Protein AF-A0A6J5F812-F1 (afdb_monomer)

Solvent-accessible surface area (backbone atoms only — not comparable to full-atom values): 8641 Å² total; per-residue (Å²): 134,79,56,73,65,58,48,52,45,51,52,48,20,39,50,53,19,72,72,37,87,88,46,26,21,14,37,36,29,28,33,69,88,78,64,48,76,33,46,60,34,73,21,51,90,93,57,60,65,74,27,72,56,35,50,57,45,14,63,35,67,88,43,46,26,36,39,34,29,24,62,57,65,86,66,91,69,82,58,75,49,74,65,58,55,43,47,52,39,64,18,62,2,30,40,35,40,34,33,31,41,84,86,71,52,73,39,74,52,68,68,90,72,89,49,72,65,51,60,52,50,23,51,52,50,37,53,50,52,50,49,50,53,51,48,53,52,49,42,69,75,44,48,97,81,68,49,78,72,58,63,65,68,70,76,118

Mean predicted aligned error: 11.65 Å

Sequence (156 aa):
MLNQLDQVAHELCIVLTSQTPGTPEAVFCHDLKDGAPLGHAIGTIDGVSLPAEAVAAGRDRLRDVKVTHTHPNERVNVSLSDADLRVLWLYPGVTEVDAVTLDGRWFRARRVERDEDHAQASRFAYHAIRRALLAEVQLALCPEDTTPDEVMSMAV

Radius of gyration: 18.43 Å; Cα contacts (8 Å, |Δi|>4): 248; chains: 1; bounding box: 44×58×36 Å

Structure (mmCIF, N/CA/C/O backbone):
data_AF-A0A6J5F812-F1
#
_entry.id   AF-A0A6J5F812-F1
#
loop_
_atom_site.group_PDB
_atom_site.id
_atom_site.type_symbol
_atom_site.label_atom_id
_atom_site.label_alt_id
_atom_site.label_comp_id
_atom_site.label_asym_id
_atom_site.label_entity_id
_atom_site.label_seq_id
_atom_site.pdbx_PDB_ins_code
_atom_site.Cartn_x
_atom_site.Cartn_y
_atom_site.Cartn_z
_atom_site.occupancy
_atom_site.B_iso_or_equiv
_atom_site.auth_seq_id
_atom_site.auth_comp_id
_atom_site.auth_asym_id
_atom_site.auth_atom_id
_atom_site.pdbx_PDB_model_num
ATOM 1 N N . MET A 1 1 ? -11.640 12.884 -7.757 1.00 54.75 1 MET A N 1
ATOM 2 C CA . MET A 1 1 ? -10.507 13.760 -7.395 1.00 54.75 1 MET A CA 1
ATOM 3 C C . MET A 1 1 ? -9.851 13.137 -6.171 1.00 54.75 1 MET A C 1
ATOM 5 O O . MET A 1 1 ? -10.589 12.777 -5.261 1.00 54.75 1 MET A O 1
ATOM 9 N N . LEU A 1 2 ? -8.540 12.885 -6.203 1.00 69.62 2 LEU A N 1
ATOM 10 C CA . LEU A 1 2 ? -7.813 12.295 -5.072 1.00 69.62 2 LEU A CA 1
ATOM 11 C C . LEU A 1 2 ? -7.677 13.317 -3.939 1.00 69.62 2 LEU A C 1
ATOM 13 O O . LEU A 1 2 ? -7.622 14.519 -4.204 1.00 69.62 2 LEU A O 1
ATOM 17 N N . ASN A 1 3 ? -7.630 12.844 -2.693 1.00 85.25 3 ASN A N 1
ATOM 18 C CA . ASN A 1 3 ? -7.204 13.697 -1.587 1.00 85.25 3 ASN A CA 1
ATOM 19 C C . ASN A 1 3 ? -5.675 13.909 -1.660 1.00 85.25 3 ASN A C 1
ATOM 21 O O . ASN A 1 3 ? -4.975 13.214 -2.397 1.00 85.25 3 ASN A O 1
ATOM 25 N N . GLN A 1 4 ? -5.155 14.872 -0.900 1.00 88.56 4 GLN A N 1
ATOM 26 C CA . GLN A 1 4 ? -3.735 15.229 -0.948 1.00 88.56 4 GLN A CA 1
ATOM 27 C C . GLN A 1 4 ? -2.804 14.075 -0.530 1.00 88.56 4 GLN A C 1
ATOM 29 O O . GLN A 1 4 ? -1.727 13.927 -1.097 1.00 88.56 4 GLN A O 1
ATOM 34 N N . LEU A 1 5 ? -3.210 13.239 0.431 1.00 88.75 5 LEU A N 1
ATOM 35 C CA . LEU A 1 5 ? -2.402 12.104 0.892 1.00 88.75 5 LEU A CA 1
ATOM 36 C C . LEU A 1 5 ? -2.312 11.002 -0.167 1.00 88.75 5 LEU A C 1
ATOM 38 O O . LEU A 1 5 ? -1.237 10.452 -0.385 1.00 88.75 5 LEU A O 1
ATOM 42 N N . ASP A 1 6 ? -3.413 10.734 -0.868 1.00 91.00 6 ASP A N 1
ATOM 43 C CA . ASP A 1 6 ? -3.446 9.804 -1.992 1.00 91.00 6 ASP A CA 1
ATOM 44 C C . ASP A 1 6 ? -2.525 10.291 -3.119 1.00 91.00 6 ASP A C 1
ATOM 46 O O . ASP A 1 6 ? -1.767 9.499 -3.665 1.00 91.00 6 ASP A O 1
ATOM 50 N N . GLN A 1 7 ? -2.536 11.593 -3.433 1.00 92.81 7 GLN A N 1
ATOM 51 C CA . GLN A 1 7 ? -1.633 12.170 -4.439 1.00 92.81 7 GLN A CA 1
ATOM 52 C C . GLN A 1 7 ? -0.164 11.969 -4.060 1.00 92.81 7 GLN A C 1
ATOM 54 O O . GLN A 1 7 ? 0.608 11.467 -4.870 1.00 92.81 7 GLN A O 1
ATOM 59 N N . VAL A 1 8 ? 0.203 12.282 -2.813 1.00 93.06 8 VAL A N 1
ATOM 60 C CA . VAL A 1 8 ? 1.574 12.096 -2.315 1.00 93.06 8 VAL A CA 1
ATOM 61 C C . VAL A 1 8 ? 1.984 10.623 -2.347 1.00 93.06 8 VAL A C 1
ATOM 63 O O . VAL A 1 8 ? 3.094 10.310 -2.766 1.00 93.06 8 VAL A O 1
ATOM 66 N N . ALA A 1 9 ? 1.101 9.710 -1.934 1.00 94.75 9 ALA A N 1
ATOM 67 C CA . ALA A 1 9 ? 1.372 8.275 -1.961 1.00 94.75 9 ALA A CA 1
ATOM 68 C C . ALA A 1 9 ? 1.593 7.761 -3.393 1.00 94.75 9 ALA A C 1
ATOM 70 O O . ALA A 1 9 ? 2.531 7.004 -3.641 1.00 94.75 9 ALA A O 1
ATOM 71 N N . HIS A 1 10 ? 0.750 8.194 -4.335 1.00 94.31 10 HIS A N 1
ATOM 72 C CA . HIS A 1 10 ? 0.840 7.815 -5.747 1.00 94.31 10 HIS A CA 1
ATOM 73 C C . HIS A 1 10 ? 2.139 8.333 -6.365 1.00 94.31 10 HIS A C 1
ATOM 75 O O . HIS A 1 10 ? 2.894 7.555 -6.947 1.00 94.31 10 HIS A O 1
ATOM 81 N N . GLU A 1 11 ? 2.437 9.621 -6.184 1.00 94.62 11 GLU A N 1
ATOM 82 C CA . GLU A 1 11 ? 3.668 10.246 -6.677 1.00 94.62 11 GLU A CA 1
ATOM 83 C C . GLU A 1 11 ? 4.915 9.583 -6.089 1.00 94.62 11 GLU A C 1
ATOM 85 O O . GLU A 1 11 ? 5.857 9.287 -6.823 1.00 94.62 11 GLU A O 1
ATOM 90 N N . LEU A 1 12 ? 4.914 9.288 -4.785 1.00 94.44 12 LEU A N 1
ATOM 91 C CA . LEU A 1 12 ? 6.039 8.633 -4.128 1.00 94.44 12 LEU A CA 1
ATOM 92 C C . LEU A 1 12 ? 6.309 7.249 -4.726 1.00 94.44 12 LEU A C 1
ATOM 94 O O . LEU A 1 12 ? 7.451 6.963 -5.078 1.00 94.44 12 LEU A O 1
ATOM 98 N N . CYS A 1 13 ? 5.289 6.403 -4.885 1.00 93.38 13 CYS A N 1
ATOM 99 C CA . CYS A 1 13 ? 5.470 5.082 -5.492 1.00 93.38 13 CYS A CA 1
ATOM 100 C C . CYS A 1 13 ? 5.989 5.182 -6.936 1.00 93.38 13 CYS A C 1
ATOM 102 O O . CYS A 1 13 ? 6.919 4.461 -7.300 1.00 93.38 13 CYS A O 1
ATOM 104 N N . ILE A 1 14 ? 5.464 6.118 -7.739 1.00 92.19 14 ILE A N 1
ATOM 105 C CA . ILE A 1 14 ? 5.931 6.348 -9.117 1.00 92.19 14 ILE A CA 1
ATOM 106 C C . ILE A 1 14 ? 7.408 6.749 -9.128 1.00 92.19 14 ILE A C 1
ATOM 108 O O . ILE A 1 14 ? 8.191 6.204 -9.911 1.00 92.19 14 ILE A O 1
ATOM 112 N N . VAL A 1 15 ? 7.805 7.674 -8.251 1.00 92.38 15 VAL A N 1
ATOM 113 C CA . VAL A 1 15 ? 9.194 8.130 -8.119 1.00 92.38 15 VAL A CA 1
ATOM 114 C C . VAL A 1 15 ? 10.107 6.973 -7.714 1.00 92.38 15 VAL A C 1
ATOM 116 O O . VAL A 1 15 ? 11.120 6.749 -8.376 1.00 92.38 15 VAL A O 1
ATOM 119 N N . LEU A 1 16 ? 9.738 6.206 -6.683 1.00 90.62 16 LEU A N 1
ATOM 120 C CA . LEU A 1 16 ? 10.536 5.079 -6.191 1.00 90.62 16 LEU A CA 1
ATOM 121 C C . LEU A 1 16 ? 10.723 3.997 -7.265 1.00 90.62 16 LEU A C 1
ATOM 123 O O . LEU A 1 16 ? 11.846 3.532 -7.461 1.00 90.62 16 LEU A O 1
ATOM 127 N N . THR A 1 17 ? 9.671 3.639 -8.005 1.00 89.38 17 THR A N 1
ATOM 128 C CA . THR A 1 17 ? 9.782 2.679 -9.116 1.00 89.38 17 THR A CA 1
ATOM 129 C C . THR A 1 17 ? 10.615 3.228 -10.274 1.00 89.38 17 THR A C 1
ATOM 131 O O . THR A 1 17 ? 11.456 2.509 -10.809 1.00 89.38 17 THR A O 1
ATOM 134 N N . SER A 1 18 ? 10.425 4.494 -10.659 1.00 87.62 18 SER A N 1
ATOM 135 C CA . SER A 1 18 ? 11.082 5.073 -11.844 1.00 87.62 18 SER A CA 1
ATOM 136 C C . SER A 1 18 ? 12.568 5.366 -11.632 1.00 87.62 18 SER A C 1
ATOM 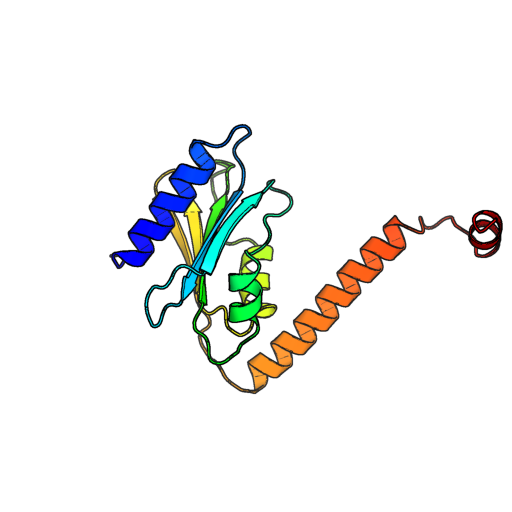138 O O . SER A 1 18 ? 13.346 5.335 -12.583 1.00 87.62 18 SER A O 1
ATOM 140 N N . GLN A 1 19 ? 12.970 5.693 -10.401 1.00 85.12 19 GLN A N 1
ATOM 141 C CA . GLN A 1 19 ? 14.345 6.091 -10.082 1.00 85.12 19 GLN A CA 1
ATOM 142 C C . GLN A 1 19 ? 15.220 4.929 -9.604 1.00 85.12 19 GLN A C 1
ATOM 144 O O . GLN A 1 19 ? 16.441 5.079 -9.530 1.00 85.12 19 GLN A O 1
ATOM 149 N N . THR A 1 20 ? 14.627 3.773 -9.295 1.00 79.00 20 THR A N 1
ATOM 150 C CA . THR A 1 20 ? 15.387 2.616 -8.822 1.00 79.00 20 THR A CA 1
ATOM 151 C C . THR A 1 20 ? 15.813 1.727 -9.998 1.00 79.00 20 THR A C 1
ATOM 153 O O . THR A 1 20 ? 14.966 1.318 -10.798 1.00 79.00 20 THR A O 1
ATOM 156 N N . PRO A 1 21 ? 17.114 1.392 -10.126 1.00 76.00 21 PRO A N 1
ATOM 157 C CA . PRO A 1 21 ? 17.604 0.513 -11.184 1.00 76.00 21 PRO A CA 1
ATOM 158 C C . PRO A 1 21 ? 16.861 -0.827 -11.227 1.00 76.00 21 PRO A C 1
ATOM 160 O O . PRO A 1 21 ? 16.604 -1.435 -10.191 1.00 76.00 21 PRO A O 1
ATOM 163 N N . GLY A 1 22 ? 16.550 -1.302 -12.435 1.00 72.69 22 GLY A N 1
ATOM 164 C CA . GLY A 1 22 ? 15.837 -2.566 -12.638 1.00 72.69 22 GLY A CA 1
ATOM 165 C C . GLY A 1 22 ? 14.313 -2.474 -12.531 1.00 72.69 22 GLY A C 1
ATOM 166 O O . GLY A 1 22 ? 13.674 -3.520 -12.575 1.00 72.69 22 GLY A O 1
ATOM 167 N N . THR A 1 23 ? 13.751 -1.260 -12.422 1.00 69.38 23 THR A N 1
ATOM 168 C CA . THR A 1 23 ? 12.301 -0.981 -12.361 1.00 69.38 23 THR A CA 1
ATOM 169 C C . THR A 1 23 ? 11.591 -1.922 -11.384 1.00 69.38 23 THR A C 1
ATOM 171 O O . THR A 1 23 ? 10.963 -2.892 -11.802 1.00 69.38 23 THR A O 1
ATOM 174 N N . PRO A 1 24 ? 11.746 -1.704 -10.074 1.00 81.69 24 PRO A N 1
ATOM 175 C CA . PRO A 1 24 ? 11.118 -2.538 -9.059 1.00 81.69 24 PRO A CA 1
ATOM 176 C C . PRO A 1 24 ? 9.669 -2.127 -8.776 1.00 81.69 24 PRO A C 1
ATOM 178 O O . PRO A 1 24 ? 9.251 -0.997 -9.038 1.00 81.69 24 PRO A O 1
ATOM 181 N N . GLU A 1 25 ? 8.918 -3.027 -8.151 1.00 87.81 25 GLU A N 1
ATOM 182 C CA . GLU A 1 25 ? 7.679 -2.647 -7.477 1.00 87.81 25 GLU A CA 1
ATOM 183 C C . GLU A 1 25 ? 8.006 -1.802 -6.247 1.00 87.81 25 GLU A C 1
ATOM 185 O O . GLU A 1 25 ? 8.959 -2.091 -5.518 1.00 87.81 25 GLU A O 1
ATOM 190 N N . ALA A 1 26 ? 7.219 -0.756 -6.009 1.00 91.94 26 ALA A N 1
ATOM 191 C CA . ALA A 1 26 ? 7.328 0.055 -4.806 1.00 91.94 26 ALA A CA 1
ATOM 192 C C . ALA A 1 26 ? 6.004 0.033 -4.052 1.00 91.94 26 ALA A C 1
ATOM 194 O O . ALA A 1 26 ? 4.942 0.090 -4.659 1.00 91.94 26 ALA A O 1
ATOM 195 N N . VAL A 1 27 ? 6.075 -0.008 -2.726 1.00 94.06 27 VAL A N 1
ATOM 196 C CA . VAL A 1 27 ? 4.927 0.032 -1.818 1.00 94.06 27 VAL A CA 1
ATOM 197 C C . VAL A 1 27 ? 5.110 1.183 -0.848 1.00 94.06 27 VAL A C 1
ATOM 199 O O . VAL A 1 27 ? 6.180 1.343 -0.269 1.00 94.06 27 VAL A O 1
ATOM 202 N N . PHE A 1 28 ? 4.044 1.931 -0.600 1.00 96.44 28 PHE A N 1
ATOM 203 C CA . PHE A 1 28 ? 3.940 2.919 0.462 1.00 96.44 28 PHE A CA 1
ATOM 204 C C . PHE A 1 28 ? 2.693 2.654 1.305 1.00 96.44 28 PHE A C 1
ATOM 206 O O . PHE A 1 28 ? 1.619 2.366 0.777 1.00 96.44 28 PHE A O 1
ATOM 213 N N . CYS A 1 29 ? 2.830 2.750 2.625 1.00 97.25 29 CYS A N 1
ATOM 214 C CA . CYS A 1 29 ? 1.748 2.494 3.570 1.00 97.25 29 CYS A CA 1
ATOM 215 C C . CYS A 1 29 ? 1.544 3.692 4.498 1.00 97.25 29 CYS A C 1
ATOM 217 O O . CYS A 1 29 ? 2.516 4.281 4.974 1.00 97.25 29 CYS A O 1
ATOM 219 N N . HIS A 1 30 ? 0.292 4.018 4.816 1.00 96.62 30 HIS A N 1
ATOM 220 C CA . HIS A 1 30 ? -0.037 5.044 5.809 1.00 96.62 30 HIS A CA 1
ATOM 221 C C . HIS A 1 30 ? -1.338 4.729 6.556 1.00 96.62 30 HIS A C 1
ATOM 223 O O . HIS A 1 30 ? -2.173 3.959 6.077 1.00 96.62 30 HIS A O 1
ATOM 229 N N . ASP A 1 31 ? -1.495 5.317 7.741 1.00 94.81 31 ASP A N 1
ATOM 230 C CA . ASP A 1 31 ? -2.736 5.265 8.517 1.00 94.81 31 ASP A CA 1
ATOM 231 C C . ASP A 1 31 ? -3.719 6.323 7.982 1.00 94.81 31 ASP A C 1
ATOM 233 O O . ASP A 1 31 ? -3.373 7.489 7.801 1.00 94.81 31 ASP A O 1
ATOM 237 N N . LEU A 1 32 ? -4.949 5.917 7.679 1.00 91.25 32 LEU A N 1
ATOM 238 C CA . LEU A 1 32 ? -5.997 6.773 7.120 1.00 91.25 32 LEU A CA 1
ATOM 239 C C . LEU A 1 32 ? -6.588 7.740 8.148 1.00 91.25 32 LEU A C 1
ATOM 241 O O . LEU A 1 32 ? -7.212 8.727 7.760 1.00 91.25 32 LEU A O 1
ATOM 245 N N . LYS A 1 33 ? -6.434 7.465 9.448 1.00 89.50 33 LYS A N 1
ATOM 246 C CA . LYS A 1 33 ? -6.997 8.301 10.509 1.00 89.50 33 LYS A CA 1
ATOM 247 C C . LYS A 1 33 ? -6.233 9.610 10.658 1.00 89.50 33 LYS A C 1
ATOM 249 O O . LYS A 1 33 ? -6.851 10.659 10.828 1.00 89.50 33 LYS A O 1
ATOM 254 N N . ASP A 1 34 ? -4.908 9.536 10.659 1.00 89.94 34 ASP A N 1
ATOM 255 C CA . ASP A 1 34 ? -4.020 10.672 10.926 1.00 89.94 34 ASP A CA 1
ATOM 256 C C . ASP A 1 34 ? -3.043 10.971 9.777 1.00 89.94 34 ASP A C 1
ATOM 258 O O . ASP A 1 34 ? -2.330 11.973 9.827 1.00 89.94 34 ASP A O 1
ATOM 262 N N . GLY A 1 35 ? -3.036 10.152 8.722 1.00 90.56 35 GLY A N 1
ATOM 263 C CA . GLY A 1 35 ? -2.128 10.293 7.587 1.00 90.56 35 GLY A CA 1
ATOM 264 C C . GLY A 1 35 ? -0.686 9.898 7.904 1.00 90.56 35 GLY A C 1
ATOM 265 O O . GLY A 1 35 ? 0.200 10.177 7.095 1.00 90.56 35 GLY A O 1
ATOM 266 N N . ALA A 1 36 ? -0.418 9.292 9.066 1.00 93.62 36 ALA A N 1
ATOM 267 C CA . ALA A 1 36 ? 0.939 8.974 9.482 1.00 93.62 36 ALA A CA 1
ATOM 268 C C . ALA A 1 36 ? 1.562 7.911 8.558 1.00 93.62 36 ALA A C 1
ATOM 270 O O . ALA A 1 36 ? 0.944 6.867 8.315 1.00 93.62 36 ALA A O 1
ATOM 271 N N . PRO A 1 37 ? 2.792 8.127 8.052 1.00 95.56 37 PRO A N 1
ATOM 272 C CA . PRO A 1 37 ? 3.469 7.134 7.233 1.00 95.56 37 PRO A CA 1
ATOM 273 C C . PRO A 1 37 ? 3.835 5.911 8.082 1.00 95.56 37 PRO A C 1
ATOM 275 O O . PRO A 1 37 ? 4.448 6.031 9.141 1.00 95.56 37 PRO A O 1
ATOM 278 N N . LEU A 1 38 ? 3.503 4.727 7.574 1.00 95.38 38 LEU A N 1
ATOM 279 C CA . LEU A 1 38 ? 3.864 3.425 8.148 1.00 95.38 38 LEU A CA 1
ATOM 280 C C . LEU A 1 38 ? 5.057 2.790 7.417 1.00 95.38 38 LEU A C 1
ATOM 282 O O . LEU A 1 38 ? 5.405 1.643 7.672 1.00 95.38 38 LEU A O 1
ATOM 286 N N . GLY A 1 39 ? 5.672 3.528 6.493 1.00 95.62 39 GLY A N 1
ATOM 287 C CA . GLY A 1 39 ? 6.881 3.132 5.780 1.00 95.62 39 GLY A CA 1
ATOM 288 C C . GLY A 1 39 ? 6.661 2.852 4.296 1.00 95.62 39 GLY A C 1
ATOM 289 O O . GLY A 1 39 ? 5.552 2.945 3.764 1.00 95.62 39 GLY A O 1
ATOM 290 N N . HIS A 1 40 ? 7.761 2.510 3.629 1.00 94.94 40 HIS A N 1
ATOM 291 C CA . HIS A 1 40 ? 7.790 2.097 2.232 1.00 94.94 40 HIS A CA 1
ATOM 292 C C . HIS A 1 40 ? 8.730 0.908 2.040 1.00 94.94 40 HIS A C 1
ATOM 294 O O . HIS A 1 40 ? 9.619 0.671 2.858 1.00 94.94 40 HIS A O 1
ATOM 300 N N . ALA A 1 41 ? 8.523 0.169 0.959 1.00 92.00 41 ALA A N 1
ATOM 301 C CA . ALA A 1 41 ? 9.368 -0.940 0.548 1.00 92.00 41 ALA A CA 1
ATOM 302 C C . ALA A 1 41 ? 9.528 -0.932 -0.973 1.00 92.00 41 ALA A C 1
ATOM 304 O O . ALA A 1 41 ? 8.668 -0.432 -1.695 1.00 92.00 41 ALA A O 1
ATOM 305 N N . ILE A 1 42 ? 10.637 -1.489 -1.448 1.00 90.19 42 ILE A N 1
ATOM 306 C CA . ILE A 1 42 ? 10.926 -1.674 -2.868 1.00 90.19 42 ILE A CA 1
ATOM 307 C C . ILE A 1 42 ? 11.334 -3.134 -3.056 1.00 90.19 42 ILE A C 1
ATOM 309 O O . ILE A 1 42 ? 12.093 -3.663 -2.240 1.00 90.19 42 ILE A O 1
ATOM 313 N N . GLY A 1 43 ? 10.826 -3.794 -4.092 1.00 84.50 43 GLY A N 1
ATOM 314 C CA . GLY A 1 43 ? 11.054 -5.218 -4.319 1.00 84.50 43 GLY A CA 1
ATOM 315 C C . GLY A 1 43 ? 10.986 -5.613 -5.788 1.00 84.50 43 GLY A C 1
ATOM 316 O O . GLY A 1 43 ? 10.662 -4.817 -6.666 1.00 84.50 43 GLY A O 1
ATOM 317 N N . THR A 1 44 ? 11.328 -6.864 -6.071 1.00 74.69 44 THR A N 1
ATOM 318 C CA . THR A 1 44 ? 11.192 -7.428 -7.417 1.00 74.69 44 THR A CA 1
ATOM 319 C C . THR A 1 44 ? 9.723 -7.664 -7.760 1.00 74.69 44 THR A C 1
ATOM 321 O O . THR A 1 44 ? 8.885 -7.755 -6.867 1.00 74.69 44 THR A O 1
ATOM 324 N N . ILE A 1 45 ? 9.427 -7.847 -9.049 1.00 61.88 45 ILE A N 1
ATOM 325 C CA . ILE A 1 45 ? 8.073 -8.160 -9.538 1.00 61.88 45 ILE A CA 1
ATOM 326 C C . ILE A 1 45 ? 7.488 -9.445 -8.926 1.00 61.88 45 ILE A C 1
ATOM 328 O O . ILE A 1 45 ? 6.278 -9.600 -8.830 1.00 61.88 45 ILE A O 1
ATOM 332 N N . ASP A 1 46 ? 8.358 -10.356 -8.482 1.00 58.25 46 ASP A N 1
ATOM 333 C CA . ASP A 1 46 ? 7.963 -11.614 -7.843 1.00 58.25 46 ASP A CA 1
ATOM 334 C C . ASP A 1 46 ? 7.564 -11.442 -6.364 1.00 58.25 46 ASP A C 1
ATOM 336 O O . ASP A 1 46 ? 7.158 -12.405 -5.714 1.00 58.25 46 ASP A O 1
ATOM 340 N N . GLY A 1 47 ? 7.667 -10.226 -5.815 1.00 65.69 47 GLY A N 1
ATOM 341 C CA . GLY A 1 47 ? 7.136 -9.915 -4.495 1.00 65.69 47 GLY A CA 1
ATOM 342 C C . GLY A 1 47 ? 7.839 -8.758 -3.798 1.00 65.69 47 GLY A C 1
ATOM 343 O O . GLY A 1 47 ? 8.990 -8.863 -3.369 1.00 65.69 47 GLY A O 1
ATOM 344 N N . VAL A 1 48 ? 7.092 -7.682 -3.567 1.00 76.00 48 VAL A N 1
ATOM 345 C CA . VAL A 1 48 ? 7.423 -6.645 -2.586 1.00 76.00 48 VAL A CA 1
ATOM 346 C C . VAL A 1 48 ? 6.659 -6.909 -1.284 1.00 76.00 48 VAL A C 1
ATOM 348 O O . VAL A 1 48 ? 5.446 -7.104 -1.265 1.00 76.00 48 VAL A O 1
ATOM 351 N N . SER A 1 49 ? 7.381 -6.963 -0.165 1.00 85.50 49 SER A N 1
ATOM 352 C CA . SER A 1 49 ? 6.768 -7.151 1.156 1.00 85.50 49 SER A CA 1
ATOM 353 C C . SER A 1 49 ? 6.313 -5.821 1.750 1.00 85.50 49 SER A C 1
ATOM 355 O O . SER A 1 49 ? 6.944 -4.788 1.533 1.00 85.50 49 SER A O 1
ATOM 357 N N . LEU A 1 50 ? 5.253 -5.851 2.563 1.00 90.50 50 LEU A N 1
ATOM 358 C CA . LEU A 1 50 ? 4.861 -4.685 3.354 1.00 90.50 50 LEU A CA 1
ATOM 359 C C . LEU A 1 50 ? 5.964 -4.323 4.374 1.00 90.50 50 LEU A C 1
ATOM 361 O O . LEU A 1 50 ? 6.558 -5.233 4.965 1.00 90.50 50 LEU A O 1
ATOM 365 N N . PRO A 1 51 ? 6.197 -3.025 4.647 1.00 92.44 51 PRO A N 1
ATOM 366 C CA . PRO A 1 51 ? 7.056 -2.571 5.744 1.00 92.44 51 PRO A CA 1
ATOM 367 C C . PRO A 1 51 ? 6.649 -3.183 7.091 1.00 92.44 51 PRO A C 1
ATOM 369 O O . PRO A 1 51 ? 5.468 -3.451 7.323 1.00 92.44 51 PRO A O 1
ATOM 372 N N . ALA A 1 52 ? 7.598 -3.383 8.009 1.00 92.50 52 ALA A N 1
ATOM 373 C CA . ALA A 1 52 ? 7.338 -4.062 9.283 1.00 92.50 52 ALA A CA 1
ATOM 374 C C . ALA A 1 52 ? 6.273 -3.345 10.135 1.00 92.50 52 ALA A C 1
ATOM 376 O O . ALA A 1 52 ? 5.409 -3.986 10.738 1.00 92.50 52 ALA A O 1
ATOM 377 N N . GLU A 1 53 ? 6.289 -2.016 10.140 1.00 93.25 53 GLU A N 1
ATOM 378 C CA . GLU A 1 53 ? 5.326 -1.168 10.835 1.00 93.25 53 GLU A CA 1
ATOM 379 C C . GLU A 1 53 ? 3.936 -1.271 10.195 1.00 93.25 53 GLU A C 1
ATOM 381 O O . GLU A 1 53 ? 2.935 -1.389 10.904 1.00 93.25 53 GLU A O 1
ATOM 386 N N . ALA A 1 54 ? 3.868 -1.329 8.862 1.00 94.06 54 ALA A N 1
ATOM 387 C CA . ALA A 1 54 ? 2.630 -1.578 8.130 1.00 94.06 54 ALA A CA 1
ATOM 388 C C . ALA A 1 54 ? 2.085 -2.995 8.377 1.00 94.06 54 ALA A C 1
ATOM 390 O O . ALA A 1 54 ? 0.877 -3.168 8.511 1.00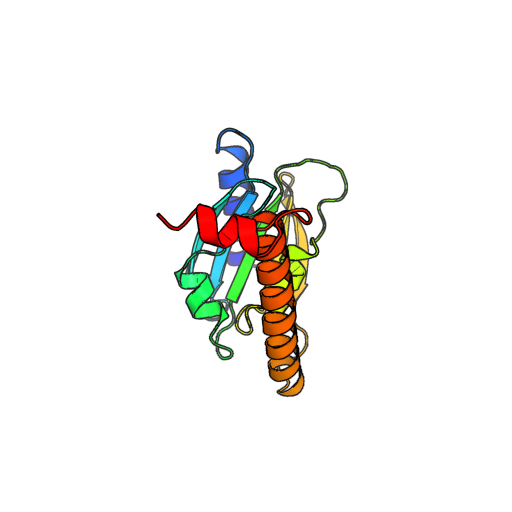 94.06 54 ALA A O 1
ATOM 391 N N . VAL A 1 55 ? 2.950 -4.006 8.517 1.00 92.69 55 VAL A N 1
ATOM 392 C CA . VAL A 1 55 ? 2.561 -5.368 8.925 1.00 92.69 55 VAL A CA 1
ATOM 393 C C . VAL A 1 55 ? 1.980 -5.371 10.337 1.00 92.69 55 VAL A C 1
ATOM 395 O O . VAL A 1 55 ? 0.958 -6.018 10.579 1.00 92.69 55 VAL A O 1
ATOM 398 N N . ALA A 1 56 ? 2.613 -4.667 11.278 1.00 91.75 56 ALA A N 1
ATOM 399 C CA . ALA A 1 56 ? 2.132 -4.564 12.651 1.00 91.75 56 ALA A CA 1
ATOM 400 C C . ALA A 1 56 ? 0.768 -3.857 12.712 1.00 91.75 56 ALA A C 1
ATOM 402 O O . ALA A 1 56 ? -0.170 -4.397 13.298 1.00 91.75 56 ALA A O 1
ATOM 403 N N . ALA A 1 57 ? 0.632 -2.708 12.044 1.00 92.19 57 ALA A N 1
ATOM 404 C CA . ALA A 1 57 ? -0.620 -1.960 11.963 1.00 92.19 57 ALA A CA 1
ATOM 405 C C . ALA A 1 57 ? -1.712 -2.740 11.214 1.00 92.19 57 ALA A C 1
ATOM 407 O O . ALA A 1 57 ? -2.845 -2.823 11.675 1.00 92.19 57 ALA A O 1
ATOM 408 N N . GLY A 1 58 ? -1.366 -3.399 10.108 1.00 89.81 58 GLY A N 1
ATOM 409 C CA . GLY A 1 58 ? -2.281 -4.216 9.315 1.00 89.81 58 GLY A CA 1
ATOM 410 C C . GLY A 1 58 ? -2.795 -5.458 10.047 1.00 89.81 58 GLY A C 1
ATOM 411 O O . GLY A 1 58 ? -3.817 -6.017 9.660 1.00 89.81 58 GLY A O 1
ATOM 412 N N . ARG A 1 59 ? -2.139 -5.907 11.123 1.00 88.62 59 ARG A N 1
ATOM 413 C CA . ARG A 1 59 ? -2.654 -6.981 11.992 1.00 88.62 59 ARG A CA 1
ATOM 414 C C . ARG A 1 59 ? -3.670 -6.486 13.023 1.00 88.62 59 ARG A C 1
ATOM 416 O O . ARG A 1 59 ? -4.429 -7.304 13.548 1.00 88.62 59 ARG A O 1
ATOM 423 N N . ASP A 1 60 ? -3.708 -5.188 13.306 1.00 86.75 60 ASP A N 1
ATOM 424 C CA . ASP A 1 60 ? -4.666 -4.582 14.225 1.00 86.75 60 ASP A CA 1
ATOM 425 C C . ASP A 1 60 ? -5.964 -4.215 13.490 1.00 86.75 60 ASP A C 1
ATOM 427 O O . ASP A 1 60 ? -6.011 -3.297 12.679 1.00 86.75 60 ASP A O 1
ATOM 431 N N . ARG A 1 61 ? -7.056 -4.922 13.802 1.00 82.00 61 ARG A N 1
ATOM 432 C CA . ARG A 1 61 ? -8.379 -4.708 13.183 1.00 82.00 61 ARG A CA 1
ATOM 433 C C . ARG A 1 61 ? -9.001 -3.337 13.476 1.00 82.00 61 ARG A C 1
ATOM 435 O O . ARG A 1 61 ? -10.002 -2.986 12.857 1.00 82.00 61 ARG A O 1
ATOM 442 N N . LEU A 1 62 ? -8.487 -2.616 14.475 1.00 85.06 62 LEU A N 1
ATOM 443 C CA . LEU A 1 62 ? -8.971 -1.283 14.835 1.00 85.06 62 LEU A CA 1
ATOM 444 C C . LEU A 1 62 ? -8.272 -0.176 14.040 1.00 85.06 62 LEU A C 1
ATOM 446 O O . LEU A 1 62 ? -8.682 0.981 14.129 1.00 85.06 62 LEU A O 1
ATOM 450 N N . ARG A 1 63 ? -7.228 -0.522 13.280 1.00 87.50 63 ARG A N 1
AT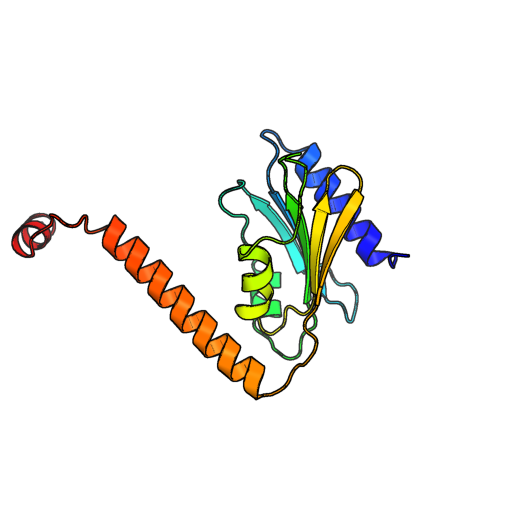OM 451 C CA . ARG A 1 63 ? -6.517 0.396 12.394 1.00 87.50 63 ARG A CA 1
ATOM 452 C C . ARG A 1 63 ? -7.171 0.455 11.024 1.00 87.50 63 ARG A C 1
ATOM 454 O O . ARG A 1 63 ? -7.862 -0.471 10.607 1.00 87.50 63 ARG A O 1
ATOM 461 N N . ASP A 1 64 ? -6.902 1.563 10.348 1.00 91.12 64 ASP A N 1
ATOM 462 C CA . ASP A 1 64 ? -7.304 1.813 8.974 1.00 91.12 64 ASP A CA 1
ATOM 463 C C . ASP A 1 64 ? -6.063 2.129 8.159 1.00 91.12 64 ASP A C 1
ATOM 465 O O . ASP A 1 64 ? -5.644 3.273 8.048 1.00 91.12 64 ASP A O 1
ATOM 469 N N . VAL A 1 65 ? -5.429 1.087 7.640 1.00 94.56 65 VAL A N 1
ATOM 470 C CA . VAL A 1 65 ? -4.204 1.197 6.856 1.00 94.56 65 VAL A CA 1
ATOM 471 C C . VAL A 1 65 ? -4.552 1.220 5.380 1.00 94.56 65 VAL A C 1
ATOM 473 O O . VAL A 1 65 ? -5.313 0.384 4.883 1.00 94.56 65 VAL A O 1
ATOM 476 N N . LYS A 1 66 ? -3.924 2.149 4.671 1.00 95.75 66 LYS A N 1
ATOM 477 C CA . LYS A 1 66 ? -3.917 2.185 3.221 1.00 95.75 66 LYS A CA 1
ATOM 478 C C . LYS A 1 66 ? -2.561 1.772 2.681 1.00 95.75 66 LYS A C 1
ATOM 480 O O . LYS A 1 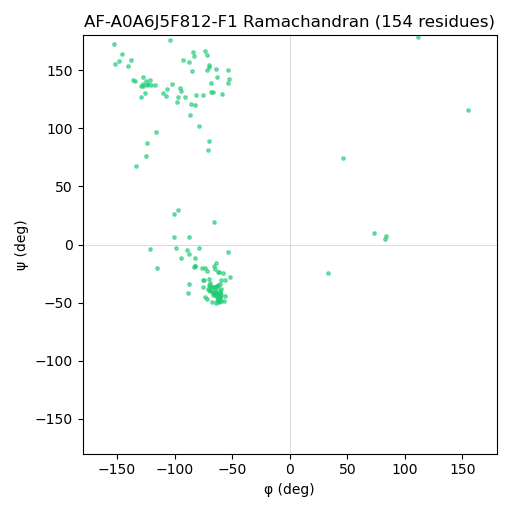66 ? -1.530 2.271 3.130 1.00 95.75 66 LYS A O 1
ATOM 485 N N . VAL A 1 67 ? -2.589 0.899 1.682 1.00 96.31 67 VAL A N 1
ATOM 486 C CA . VAL A 1 67 ? -1.417 0.476 0.914 1.00 96.31 67 VAL A CA 1
ATOM 487 C C . VAL A 1 67 ? -1.532 1.054 -0.491 1.00 96.31 67 VAL A C 1
ATOM 489 O O . VAL A 1 67 ? -2.574 0.964 -1.128 1.00 96.31 67 VAL A O 1
ATOM 492 N N . THR A 1 68 ? -0.477 1.686 -0.977 1.00 95.38 68 THR A N 1
ATOM 493 C CA . THR A 1 68 ? -0.341 2.135 -2.366 1.00 95.38 68 THR A CA 1
ATOM 494 C C . THR A 1 68 ? 0.872 1.446 -2.946 1.00 95.38 68 THR A C 1
ATOM 496 O O . THR A 1 68 ? 1.892 1.354 -2.268 1.00 95.38 68 THR A O 1
ATOM 499 N N . HIS A 1 69 ? 0.775 0.954 -4.171 1.00 93.19 69 HIS A N 1
ATOM 500 C CA . HIS A 1 69 ? 1.909 0.332 -4.826 1.00 93.19 69 HIS A CA 1
ATOM 501 C C . HIS A 1 69 ? 1.923 0.588 -6.329 1.00 93.19 69 HIS A C 1
ATOM 503 O O . HIS A 1 69 ? 0.919 1.000 -6.911 1.00 93.19 69 HIS A O 1
ATOM 509 N N . THR A 1 70 ? 3.075 0.350 -6.941 1.00 90.44 70 THR A N 1
ATOM 510 C CA . THR A 1 70 ? 3.318 0.492 -8.377 1.00 90.44 70 THR A CA 1
ATOM 511 C C . THR A 1 70 ? 3.822 -0.810 -8.970 1.00 90.44 70 THR A C 1
ATOM 513 O O . THR A 1 70 ? 4.718 -1.441 -8.410 1.00 90.44 70 THR A O 1
ATOM 516 N N . HIS A 1 71 ? 3.312 -1.159 -10.153 1.00 79.19 71 HIS A N 1
ATOM 517 C CA . HIS A 1 71 ? 3.888 -2.215 -10.980 1.00 79.19 71 HIS A CA 1
ATOM 518 C C . HIS A 1 71 ? 4.853 -1.609 -12.011 1.00 79.19 71 HIS A C 1
ATOM 520 O O . HIS A 1 71 ? 4.486 -0.661 -12.709 1.00 79.19 71 HIS A O 1
ATOM 526 N N . PRO A 1 72 ? 6.069 -2.154 -12.162 1.00 74.81 72 PRO A N 1
ATOM 527 C CA . PRO A 1 72 ? 7.075 -1.608 -13.067 1.00 74.81 72 PRO A CA 1
ATOM 528 C C . PRO A 1 72 ? 6.825 -1.915 -14.543 1.00 74.81 72 PRO A C 1
ATOM 530 O O . PRO A 1 72 ? 7.373 -1.245 -15.413 1.00 74.81 72 PRO A O 1
ATOM 533 N N . ASN A 1 73 ? 6.020 -2.938 -14.843 1.00 68.38 73 ASN A N 1
ATOM 534 C CA . ASN A 1 73 ? 5.759 -3.346 -16.216 1.00 68.38 73 ASN A CA 1
ATOM 535 C C . ASN A 1 73 ? 4.604 -2.542 -16.825 1.00 68.38 73 ASN A C 1
ATOM 537 O O . ASN A 1 73 ? 3.456 -2.674 -16.410 1.00 68.38 73 ASN A O 1
ATOM 541 N N . GLU A 1 74 ? 4.889 -1.831 -17.919 1.00 52.88 74 GLU A N 1
ATOM 542 C CA . GLU A 1 74 ? 3.920 -1.142 -18.790 1.00 52.88 74 GLU A CA 1
ATOM 543 C C . GLU A 1 74 ? 2.968 -2.092 -19.548 1.00 52.88 74 GLU A C 1
ATOM 545 O O . GLU A 1 74 ? 2.394 -1.717 -20.573 1.00 52.88 74 GLU A O 1
ATOM 550 N N . ARG A 1 75 ? 2.792 -3.347 -19.109 1.00 50.91 75 ARG A N 1
ATOM 551 C CA . ARG A 1 75 ? 1.900 -4.302 -19.780 1.00 50.91 75 ARG A CA 1
ATOM 552 C C . ARG A 1 75 ? 0.448 -3.887 -19.558 1.00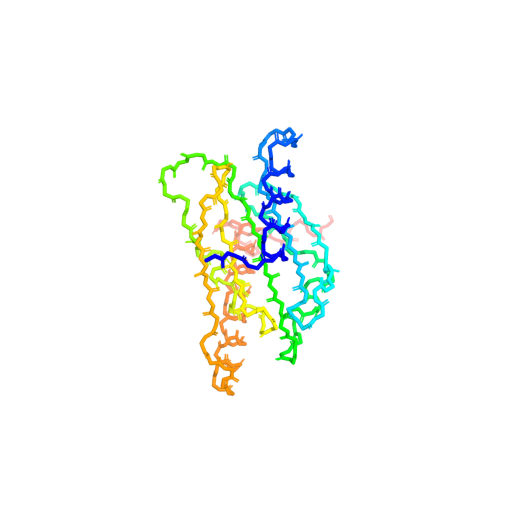 50.91 75 ARG A C 1
ATOM 554 O O . ARG A 1 75 ? -0.193 -4.436 -18.682 1.00 50.91 75 ARG A O 1
ATOM 561 N N . VAL A 1 76 ? -0.004 -2.925 -20.369 1.00 45.69 76 VAL A N 1
ATOM 562 C CA . VAL A 1 76 ? -1.322 -2.451 -20.855 1.00 45.69 76 VAL A CA 1
ATOM 563 C C . VAL A 1 76 ? -2.560 -2.549 -19.940 1.00 45.69 76 VAL A C 1
ATOM 565 O O . VAL A 1 76 ? -3.451 -1.720 -20.070 1.00 45.69 76 VAL A O 1
ATOM 568 N N . ASN A 1 77 ? -2.610 -3.449 -18.966 1.00 52.78 77 ASN A N 1
ATOM 569 C CA . ASN A 1 77 ? -3.650 -3.608 -17.961 1.00 52.78 77 ASN A CA 1
ATOM 570 C C . ASN A 1 77 ? -3.008 -3.765 -16.576 1.00 52.78 77 ASN A C 1
ATOM 572 O O . ASN A 1 77 ? -3.063 -4.836 -15.977 1.00 52.78 77 ASN A O 1
ATOM 576 N N . VAL A 1 78 ? -2.375 -2.706 -16.074 1.00 61.44 78 VAL A N 1
ATOM 577 C CA . VAL A 1 78 ? -1.950 -2.661 -14.671 1.00 61.44 78 VAL A CA 1
ATOM 578 C C . VAL A 1 78 ? -3.213 -2.533 -13.823 1.00 61.44 78 VAL A C 1
ATOM 580 O O . VAL A 1 78 ? -3.701 -1.433 -13.613 1.00 61.44 78 VAL A O 1
ATOM 583 N N . SER A 1 79 ? -3.801 -3.659 -13.433 1.00 74.88 79 SER A N 1
ATOM 584 C CA . SER A 1 79 ? -4.931 -3.746 -12.508 1.00 74.88 79 SER A CA 1
ATOM 585 C C . SER A 1 79 ? -4.450 -4.211 -11.138 1.00 74.88 79 SER A C 1
ATOM 587 O O . SER A 1 79 ? -3.294 -4.581 -10.977 1.00 74.88 79 SER A O 1
ATOM 589 N N . LEU A 1 80 ? -5.359 -4.266 -10.166 1.00 81.31 80 LEU A N 1
ATOM 590 C CA . LEU A 1 80 ? -5.112 -5.002 -8.926 1.00 81.31 80 LEU A CA 1
ATOM 591 C C . LEU A 1 80 ? -4.827 -6.474 -9.253 1.00 81.31 80 LEU A C 1
ATOM 593 O O . LEU A 1 80 ? -5.595 -7.106 -9.985 1.00 81.31 80 LEU A O 1
ATOM 597 N N . SER A 1 81 ? -3.735 -6.998 -8.714 1.00 80.25 81 SER A N 1
ATOM 598 C CA . SER A 1 81 ? -3.356 -8.404 -8.764 1.00 80.25 81 SER A CA 1
ATOM 599 C C . SER A 1 81 ? -4.043 -9.211 -7.657 1.00 80.25 81 SER A C 1
ATOM 601 O O . SER A 1 81 ? -4.547 -8.673 -6.666 1.00 80.25 81 SER A O 1
ATOM 603 N N . ASP A 1 82 ? -4.010 -10.540 -7.772 1.00 81.38 82 ASP A N 1
ATOM 604 C CA . ASP A 1 82 ? -4.463 -11.424 -6.693 1.00 81.38 82 ASP A CA 1
ATOM 605 C C . ASP A 1 82 ? -3.667 -11.207 -5.395 1.00 81.38 82 ASP A C 1
ATOM 607 O O . ASP A 1 82 ? -4.214 -11.389 -4.306 1.00 81.38 82 ASP A O 1
ATOM 611 N N . ALA A 1 83 ? -2.391 -10.811 -5.484 1.00 81.19 83 ALA A N 1
ATOM 612 C CA . ALA A 1 83 ? -1.569 -10.499 -4.317 1.00 81.19 83 ALA A CA 1
ATOM 613 C C . ALA A 1 83 ? -2.094 -9.256 -3.580 1.00 81.19 83 ALA A C 1
ATOM 615 O O . ALA A 1 83 ? -2.227 -9.286 -2.355 1.00 81.19 83 ALA A O 1
ATOM 616 N N . ASP A 1 84 ? -2.504 -8.224 -4.317 1.00 84.00 84 ASP A N 1
ATOM 617 C CA . ASP A 1 84 ? -3.071 -6.991 -3.754 1.00 84.00 84 ASP A CA 1
ATOM 618 C C . ASP A 1 84 ? -4.385 -7.259 -3.035 1.00 84.00 84 ASP A C 1
ATOM 620 O O . ASP A 1 84 ? -4.621 -6.798 -1.915 1.00 84.00 84 ASP A O 1
ATOM 624 N N . LEU A 1 85 ? -5.237 -8.081 -3.651 1.00 84.31 85 LEU A N 1
ATOM 625 C CA . LEU A 1 85 ? -6.479 -8.507 -3.023 1.00 84.31 85 LEU A CA 1
ATOM 626 C C . LEU A 1 85 ? -6.189 -9.364 -1.789 1.00 84.31 85 LEU A C 1
ATOM 628 O O . LEU A 1 85 ? -6.825 -9.174 -0.754 1.00 84.31 85 LEU A O 1
ATOM 632 N N . ARG A 1 86 ? -5.200 -10.266 -1.838 1.00 83.38 86 ARG A N 1
ATOM 633 C CA . ARG A 1 86 ? -4.774 -11.057 -0.671 1.00 83.38 86 ARG A CA 1
ATOM 634 C C . ARG A 1 86 ? -4.272 -10.181 0.468 1.00 83.38 86 ARG A C 1
ATOM 636 O O . ARG A 1 86 ? -4.549 -10.534 1.609 1.00 83.38 86 ARG A O 1
ATOM 643 N N . VAL A 1 87 ? -3.617 -9.047 0.221 1.00 87.31 87 VAL A N 1
ATOM 644 C CA . VAL A 1 87 ? -3.235 -8.111 1.295 1.00 87.31 87 VAL A CA 1
ATOM 645 C C . VAL A 1 87 ? -4.467 -7.674 2.094 1.00 87.31 87 VAL A C 1
ATOM 647 O O . VAL A 1 87 ? -4.451 -7.759 3.325 1.00 87.31 87 VAL A O 1
ATOM 650 N N . LEU A 1 88 ? -5.571 -7.337 1.415 1.00 83.69 88 LEU A N 1
ATOM 651 C CA . LEU A 1 88 ? -6.845 -7.044 2.077 1.00 83.69 88 LEU A CA 1
ATOM 652 C C . LEU A 1 88 ? -7.404 -8.240 2.848 1.00 83.69 88 LEU A C 1
ATOM 654 O O . LEU A 1 88 ? -8.183 -8.033 3.762 1.00 83.69 88 LEU A O 1
ATOM 658 N N . TRP A 1 89 ? -7.063 -9.485 2.531 1.00 81.25 89 TRP A N 1
ATOM 659 C CA . TRP A 1 89 ? -7.534 -10.648 3.294 1.00 81.25 89 TRP A CA 1
ATOM 660 C C . TRP A 1 89 ? -6.624 -10.995 4.473 1.00 81.25 89 TRP A C 1
ATOM 662 O O . TRP A 1 89 ? -7.125 -11.313 5.552 1.00 81.25 89 TRP A O 1
ATOM 672 N N . LEU A 1 90 ? -5.306 -10.932 4.275 1.00 83.12 90 LEU A N 1
ATOM 673 C CA . LEU A 1 90 ? -4.283 -11.350 5.235 1.00 83.12 90 LEU A CA 1
ATOM 674 C C . LEU A 1 90 ? -4.105 -10.343 6.379 1.00 83.12 90 LEU A C 1
ATOM 676 O O . LEU A 1 90 ? -3.778 -10.744 7.498 1.00 83.12 90 LEU A O 1
ATOM 680 N N . TYR A 1 91 ? -4.334 -9.057 6.109 1.00 87.69 91 TYR A N 1
ATOM 681 C CA . TYR A 1 91 ? -4.120 -7.969 7.057 1.00 87.69 91 TYR A CA 1
ATOM 682 C C . TYR A 1 91 ? -5.453 -7.282 7.387 1.00 87.69 91 TYR A C 1
ATOM 684 O O . TYR A 1 91 ? -5.914 -6.429 6.632 1.00 87.69 91 TYR A O 1
ATOM 692 N N . PRO A 1 92 ? -6.120 -7.639 8.502 1.00 85.50 92 PRO A N 1
ATOM 693 C CA . PRO A 1 92 ? -7.438 -7.110 8.841 1.00 85.50 92 PRO A CA 1
ATOM 694 C C . PRO A 1 92 ? -7.491 -5.591 9.055 1.00 85.50 92 PRO A C 1
ATOM 696 O O . PRO A 1 92 ? -8.569 -5.030 8.893 1.00 85.50 92 PRO A O 1
ATOM 699 N N . GLY A 1 93 ? -6.380 -4.948 9.401 1.00 89.31 93 GLY A N 1
ATOM 700 C CA . GLY A 1 93 ? -6.262 -3.494 9.513 1.00 89.31 93 GLY A CA 1
ATOM 701 C C . GLY A 1 93 ? -6.013 -2.782 8.182 1.00 89.31 93 GLY A C 1
ATOM 702 O O . GLY A 1 93 ? -6.117 -1.564 8.137 1.00 89.31 93 GLY A O 1
ATOM 703 N N . VAL A 1 94 ? -5.695 -3.496 7.093 1.00 92.38 94 VAL A N 1
ATOM 704 C CA . VAL A 1 94 ? -5.608 -2.889 5.755 1.00 92.38 94 VAL A CA 1
ATOM 705 C C . VAL A 1 94 ? -7.009 -2.803 5.161 1.00 92.38 94 VAL A C 1
ATOM 707 O O . VAL A 1 94 ? -7.688 -3.818 4.989 1.00 92.38 94 VAL A O 1
ATOM 710 N N . THR A 1 95 ? -7.451 -1.584 4.860 1.00 91.25 95 THR A N 1
ATOM 711 C CA . THR A 1 95 ? -8.820 -1.302 4.404 1.00 91.25 95 THR A CA 1
ATOM 712 C C . THR A 1 95 ? -8.889 -0.764 2.982 1.00 91.25 95 THR A C 1
ATOM 714 O O . THR A 1 95 ? -9.926 -0.920 2.332 1.00 91.25 95 THR A O 1
ATOM 717 N N . GLU A 1 96 ? -7.787 -0.218 2.461 1.00 93.50 96 GLU A N 1
ATOM 718 C CA . GLU A 1 96 ? -7.658 0.209 1.067 1.00 93.50 96 GLU A CA 1
ATOM 719 C C . GLU A 1 96 ? -6.331 -0.257 0.462 1.00 93.50 96 GLU A C 1
ATOM 721 O O . GLU A 1 96 ? -5.283 -0.177 1.108 1.00 93.50 96 GLU A O 1
ATOM 726 N N . VAL A 1 97 ? -6.377 -0.685 -0.800 1.00 93.50 97 VAL A N 1
ATOM 727 C CA . VAL A 1 97 ? -5.189 -0.947 -1.619 1.00 93.50 97 VAL A CA 1
ATOM 728 C C . VAL A 1 97 ? -5.334 -0.231 -2.956 1.00 93.50 97 VAL A C 1
ATOM 730 O O . VAL A 1 97 ? -6.335 -0.421 -3.649 1.00 93.50 97 VAL A O 1
ATOM 733 N N . ASP A 1 98 ? -4.329 0.567 -3.308 1.00 93.62 98 ASP A N 1
ATOM 734 C CA . ASP A 1 98 ? -4.194 1.236 -4.600 1.00 93.62 98 ASP A CA 1
ATOM 735 C C . ASP A 1 98 ? -3.083 0.580 -5.420 1.00 93.62 98 ASP A C 1
ATOM 737 O O . ASP A 1 98 ? -1.955 0.468 -4.941 1.00 93.62 98 ASP A O 1
ATOM 741 N N . ALA A 1 99 ? -3.395 0.206 -6.661 1.00 90.69 99 ALA A N 1
ATOM 742 C CA . ALA A 1 99 ? -2.423 -0.077 -7.713 1.00 90.69 99 ALA A CA 1
ATOM 743 C C . ALA A 1 99 ? -2.296 1.162 -8.599 1.00 90.69 99 ALA A C 1
ATOM 745 O O . ALA A 1 99 ? -3.299 1.625 -9.148 1.00 90.69 99 ALA A O 1
ATOM 746 N N . VAL A 1 100 ? -1.090 1.700 -8.732 1.00 89.94 100 VAL A N 1
ATOM 747 C CA . VAL A 1 100 ? -0.801 2.927 -9.480 1.00 89.94 100 VAL A CA 1
ATOM 748 C C . VAL A 1 100 ? 0.129 2.602 -10.642 1.00 89.94 100 VAL A C 1
ATOM 750 O O . VAL A 1 100 ? 1.082 1.834 -10.519 1.00 89.94 100 VAL A O 1
ATOM 753 N N . THR A 1 101 ? -0.157 3.180 -11.798 1.00 87.00 101 THR A N 1
ATOM 754 C CA . THR A 1 101 ? 0.670 3.071 -12.998 1.00 87.00 101 THR A CA 1
ATOM 755 C C . THR A 1 101 ? 1.663 4.227 -13.068 1.00 87.00 101 THR A C 1
ATOM 757 O O . THR A 1 101 ? 1.441 5.295 -12.500 1.00 87.00 101 THR A O 1
ATOM 760 N N . LEU A 1 102 ? 2.747 4.060 -13.829 1.00 86.62 102 LEU A N 1
ATOM 761 C CA . LEU A 1 102 ? 3.745 5.125 -14.005 1.00 86.62 102 LEU A CA 1
ATOM 762 C C . LEU A 1 102 ? 3.200 6.369 -14.725 1.00 86.62 102 LEU A C 1
ATOM 764 O O . LEU A 1 102 ? 3.748 7.455 -14.562 1.00 86.62 102 LEU A O 1
ATOM 768 N N . ASP A 1 103 ? 2.102 6.235 -15.475 1.00 84.88 103 ASP A N 1
ATOM 769 C CA . ASP A 1 103 ? 1.391 7.363 -16.089 1.00 84.88 103 ASP A CA 1
ATOM 770 C C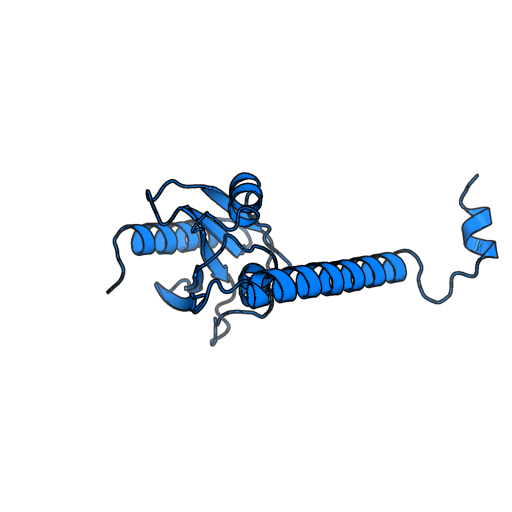 . ASP A 1 103 ? 0.324 8.000 -15.171 1.00 84.88 103 ASP A C 1
ATOM 772 O O . ASP A 1 103 ? -0.414 8.886 -15.602 1.00 84.88 103 ASP A O 1
ATOM 776 N N . GLY A 1 104 ? 0.242 7.571 -13.906 1.00 85.00 104 GLY A N 1
ATOM 777 C CA . GLY A 1 104 ? -0.623 8.157 -12.878 1.00 85.00 104 GLY A CA 1
ATOM 778 C C . GLY A 1 104 ? -2.077 7.674 -12.889 1.00 85.00 104 GLY A C 1
ATOM 779 O O . GLY A 1 104 ? -2.897 8.170 -12.111 1.00 85.00 104 GLY A O 1
ATOM 780 N N . ARG A 1 105 ? -2.432 6.707 -13.744 1.00 87.19 105 ARG A N 1
ATOM 781 C CA . ARG A 1 105 ? -3.704 5.976 -13.623 1.00 87.19 105 ARG A CA 1
ATOM 782 C C . ARG A 1 105 ? -3.654 5.061 -12.399 1.00 87.19 105 ARG A C 1
ATOM 784 O O . ARG A 1 105 ? -2.590 4.646 -11.950 1.00 87.19 105 ARG A O 1
ATOM 791 N N . TRP A 1 106 ? -4.815 4.744 -11.836 1.00 89.69 106 TRP A N 1
ATOM 792 C CA . TRP A 1 106 ? -4.869 3.926 -10.629 1.00 89.69 106 TRP A CA 1
ATOM 793 C C . TRP A 1 106 ? -6.158 3.119 -10.513 1.00 89.69 106 TRP A C 1
ATOM 795 O O . TRP A 1 106 ? -7.205 3.488 -11.052 1.00 89.69 106 TRP A O 1
ATOM 805 N N . PHE A 1 107 ? -6.061 2.025 -9.762 1.00 90.12 107 PHE A N 1
ATOM 806 C CA . PHE A 1 107 ? -7.141 1.110 -9.419 1.00 90.12 107 PHE A CA 1
ATOM 807 C C . PHE A 1 107 ? -7.164 0.935 -7.910 1.00 90.12 107 PHE A C 1
ATOM 809 O O . PHE A 1 107 ? -6.114 0.796 -7.290 1.00 90.12 107 PHE A O 1
ATOM 816 N N . ARG A 1 108 ? -8.357 0.928 -7.316 1.00 91.19 108 ARG A N 1
ATOM 817 C CA . ARG A 1 108 ? -8.522 0.829 -5.866 1.00 91.19 108 ARG A CA 1
ATOM 818 C C . ARG A 1 108 ? -9.436 -0.315 -5.499 1.00 91.19 108 ARG A C 1
ATOM 820 O O . ARG A 1 108 ? -10.562 -0.388 -5.989 1.00 91.19 108 ARG A O 1
ATOM 827 N N . ALA A 1 109 ? -8.975 -1.142 -4.573 1.00 89.88 109 ALA A N 1
ATOM 828 C CA . ALA A 1 109 ? -9.829 -2.032 -3.814 1.00 89.88 109 ALA A CA 1
ATOM 829 C C . ALA A 1 109 ? -10.041 -1.445 -2.423 1.00 89.88 109 ALA A C 1
ATOM 831 O O . ALA A 1 109 ? -9.123 -0.922 -1.790 1.00 89.88 109 ALA A O 1
ATOM 832 N N . ARG A 1 110 ? -11.281 -1.537 -1.951 1.00 87.69 110 ARG A N 1
ATOM 833 C CA . ARG A 1 110 ? -11.669 -1.144 -0.600 1.00 87.69 110 ARG A CA 1
ATOM 834 C C . ARG A 1 110 ? -12.404 -2.289 0.050 1.00 87.69 110 ARG A C 1
ATOM 836 O O . ARG A 1 110 ? -13.196 -2.969 -0.604 1.00 87.69 110 ARG A O 1
ATOM 843 N N . ARG A 1 111 ? -12.201 -2.454 1.348 1.00 78.75 111 ARG A N 1
ATOM 844 C CA . ARG A 1 111 ? -13.068 -3.314 2.142 1.00 78.75 111 ARG A CA 1
ATOM 845 C C . ARG A 1 111 ? -14.399 -2.597 2.394 1.00 78.75 111 ARG A C 1
ATOM 847 O O . ARG A 1 111 ? -14.402 -1.452 2.836 1.00 78.75 111 ARG A O 1
ATOM 854 N N . VAL A 1 112 ? -15.512 -3.272 2.101 1.00 62.38 112 VAL A N 1
ATOM 855 C CA . VAL A 1 112 ? -16.867 -2.703 2.222 1.00 62.38 112 VAL A CA 1
ATOM 856 C C . VAL A 1 112 ? -17.448 -2.894 3.632 1.00 62.38 112 VAL A C 1
ATOM 858 O O . VAL A 1 112 ? -18.106 -1.988 4.127 1.00 62.38 112 VAL A O 1
ATOM 861 N N . GLU A 1 113 ? -17.136 -3.997 4.326 1.00 57.06 113 GLU A N 1
ATOM 862 C CA . GLU A 1 113 ? -17.662 -4.299 5.671 1.00 57.06 113 GLU A CA 1
ATOM 863 C C . GLU A 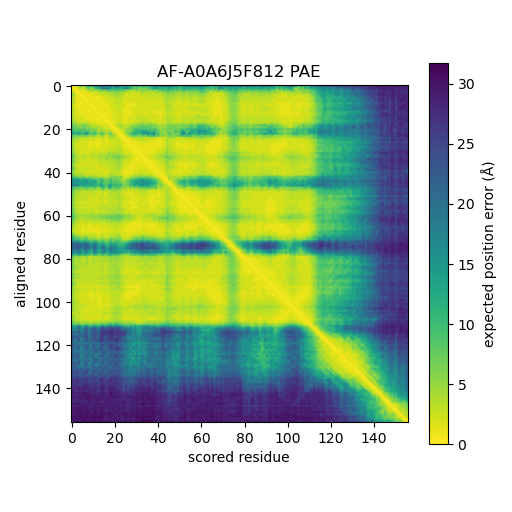1 113 ? -16.569 -4.816 6.624 1.00 57.06 113 GLU A C 1
ATOM 865 O O . GLU A 1 113 ? -15.675 -5.566 6.228 1.00 57.06 113 GLU A O 1
ATOM 870 N N . ARG A 1 114 ? -16.629 -4.394 7.898 1.00 55.88 114 ARG A N 1
ATOM 871 C CA . ARG A 1 114 ? -15.762 -4.869 9.000 1.00 55.88 114 ARG A CA 1
ATOM 872 C C . ARG A 1 114 ? -16.473 -5.899 9.890 1.00 55.88 114 ARG A C 1
ATOM 874 O O . ARG A 1 114 ? -16.164 -5.980 11.078 1.00 55.88 114 ARG A O 1
ATOM 881 N N . ASP A 1 115 ? -17.444 -6.631 9.354 1.00 49.00 115 ASP A N 1
ATOM 882 C CA . ASP A 1 115 ? -18.238 -7.558 10.161 1.00 49.00 115 ASP A CA 1
ATOM 883 C C . ASP A 1 115 ? -17.390 -8.702 10.732 1.00 49.00 115 ASP A C 1
ATOM 885 O O . ASP A 1 115 ? -16.360 -9.104 10.173 1.00 49.00 115 ASP A O 1
ATOM 889 N N . GLU A 1 116 ? -17.820 -9.214 11.889 1.00 52.25 116 GLU A N 1
ATOM 890 C CA . GLU A 1 116 ? -17.131 -10.274 12.637 1.00 52.25 116 GLU A CA 1
ATOM 891 C C . GLU A 1 116 ? -16.903 -11.535 11.781 1.00 52.25 116 GLU A C 1
ATOM 893 O O . GLU A 1 116 ? -15.857 -12.183 11.904 1.00 52.25 116 GLU A O 1
ATOM 898 N N . ASP A 1 117 ? -17.802 -11.801 10.830 1.00 53.12 117 ASP A N 1
ATOM 899 C CA . ASP A 1 117 ? -17.704 -12.893 9.858 1.00 53.12 117 ASP A CA 1
ATOM 900 C C . ASP A 1 117 ? -16.518 -12.731 8.897 1.00 53.12 117 ASP A C 1
ATOM 902 O O . ASP A 1 117 ? -15.830 -13.708 8.589 1.00 53.12 117 ASP A O 1
ATOM 906 N N . HIS A 1 118 ? -16.191 -11.501 8.480 1.00 55.19 118 HIS A N 1
ATOM 907 C CA . HIS A 1 118 ? -15.026 -11.237 7.629 1.00 55.19 118 HIS A CA 1
ATOM 908 C C . HIS A 1 118 ? -13.725 -11.428 8.404 1.00 55.19 118 HIS A C 1
ATOM 910 O O . HIS A 1 118 ? -12.774 -11.988 7.873 1.00 55.19 118 HIS A O 1
ATOM 916 N N . ALA A 1 119 ? -13.665 -11.033 9.679 1.00 55.97 119 ALA A N 1
ATOM 917 C CA . ALA A 1 119 ? -12.481 -11.264 10.511 1.00 55.97 119 ALA A CA 1
ATOM 918 C C . ALA A 1 119 ? -12.207 -12.766 10.713 1.00 55.97 119 ALA A C 1
ATOM 920 O O . ALA A 1 119 ? -11.048 -13.200 10.720 1.00 55.97 119 ALA A O 1
ATOM 921 N N . GLN A 1 120 ? -13.267 -13.565 10.846 1.00 55.56 120 GLN A N 1
ATOM 922 C CA . GLN A 1 120 ? -13.173 -15.017 10.942 1.00 55.56 120 GLN A CA 1
ATOM 923 C C . GLN A 1 120 ? -12.786 -15.645 9.594 1.00 55.56 120 GLN A C 1
ATOM 925 O O . GLN A 1 120 ? -11.832 -16.425 9.546 1.00 55.56 120 GLN A O 1
ATOM 930 N N . ALA A 1 121 ? -13.424 -15.239 8.492 1.00 56.09 121 ALA A N 1
ATOM 931 C CA . ALA A 1 121 ? -13.101 -15.692 7.138 1.00 56.09 121 ALA A CA 1
ATOM 932 C C . ALA A 1 121 ? -11.672 -15.310 6.706 1.00 56.09 121 ALA A C 1
ATOM 934 O O . ALA A 1 121 ? -10.941 -16.156 6.197 1.00 56.09 121 ALA A O 1
ATOM 935 N N . SER A 1 122 ? -11.222 -14.086 6.993 1.00 58.31 122 SER A N 1
ATOM 936 C CA . SER A 1 122 ? -9.849 -13.617 6.766 1.00 58.31 122 SER A CA 1
ATOM 937 C C . SER A 1 122 ? -8.822 -14.431 7.544 1.00 58.31 122 SER A C 1
ATOM 939 O O . SER A 1 122 ? -7.779 -14.779 6.997 1.00 58.31 122 SER A O 1
ATOM 941 N N . ARG A 1 123 ? -9.099 -14.787 8.807 1.00 58.22 123 ARG A N 1
ATOM 942 C CA . ARG A 1 123 ? -8.212 -15.670 9.583 1.00 58.22 123 ARG A CA 1
ATOM 943 C C . ARG A 1 123 ? -8.128 -17.061 8.966 1.00 58.22 123 ARG A C 1
ATOM 945 O O . ARG A 1 123 ? -7.027 -17.598 8.848 1.00 58.22 123 ARG A O 1
ATOM 952 N N . PHE A 1 124 ? -9.257 -17.635 8.549 1.00 60.19 124 PHE A N 1
ATOM 953 C CA . PHE A 1 124 ? -9.264 -18.921 7.851 1.00 60.19 124 PHE A CA 1
ATOM 954 C C . PHE A 1 124 ? -8.501 -18.851 6.527 1.00 60.19 124 PHE A C 1
ATOM 956 O O . PHE A 1 124 ? -7.641 -19.697 6.294 1.00 60.19 124 PHE A O 1
ATOM 963 N N . ALA A 1 125 ? -8.736 -17.822 5.711 1.00 57.19 125 ALA A N 1
ATOM 964 C CA . ALA A 1 125 ? -8.023 -17.592 4.459 1.00 57.19 125 ALA A CA 1
ATOM 965 C C . ALA A 1 125 ? -6.516 -17.406 4.693 1.00 57.19 125 ALA A C 1
ATOM 967 O O . ALA A 1 125 ? -5.715 -18.055 4.030 1.00 57.19 125 ALA A O 1
ATOM 968 N N . TYR A 1 126 ? -6.115 -16.615 5.694 1.00 59.44 126 TYR A N 1
ATOM 969 C CA . TYR A 1 126 ? -4.716 -16.455 6.095 1.00 59.44 126 TYR A CA 1
ATOM 970 C C . TYR A 1 126 ? -4.073 -17.789 6.467 1.00 59.44 126 TYR A C 1
ATOM 972 O O . TYR A 1 126 ? -2.991 -18.112 5.981 1.00 59.44 126 TYR A O 1
ATOM 980 N N . HIS A 1 127 ? -4.730 -18.595 7.302 1.00 58.00 127 HIS A N 1
ATOM 981 C CA . HIS A 1 127 ? -4.197 -19.895 7.695 1.00 58.00 127 HIS A CA 1
ATOM 982 C C . HIS A 1 127 ? -4.172 -20.900 6.541 1.00 58.00 127 HIS A C 1
ATOM 984 O O . HIS A 1 127 ? -3.222 -21.674 6.457 1.00 58.00 127 HIS A O 1
ATOM 990 N N . ALA A 1 128 ? -5.165 -20.880 5.652 1.00 57.88 128 ALA A N 1
ATOM 991 C CA . ALA A 1 128 ? -5.219 -21.740 4.475 1.00 57.88 128 ALA A CA 1
ATOM 992 C C . ALA A 1 128 ? -4.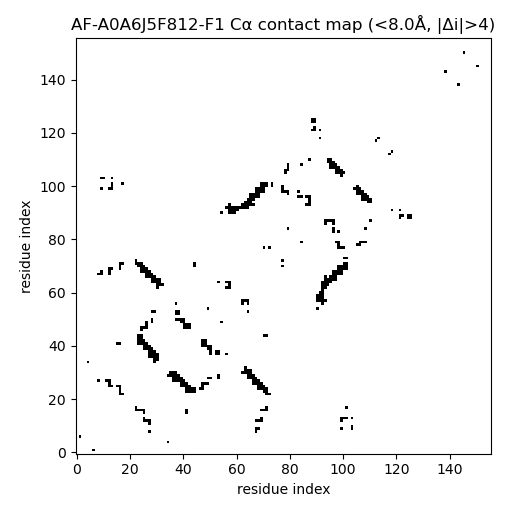124 -21.376 3.464 1.00 57.88 128 ALA A C 1
ATOM 994 O O . ALA A 1 128 ? -3.347 -22.244 3.076 1.00 57.88 128 ALA A O 1
ATOM 995 N N . ILE A 1 129 ? -3.992 -20.091 3.122 1.00 61.16 129 ILE A N 1
ATOM 996 C CA . ILE A 1 129 ? -2.954 -19.582 2.215 1.00 61.16 129 ILE A CA 1
ATOM 997 C C . ILE A 1 129 ? -1.569 -19.830 2.811 1.00 61.16 129 ILE A C 1
ATOM 999 O O . ILE A 1 129 ? -0.703 -20.363 2.130 1.00 61.16 129 ILE A O 1
ATOM 1003 N N . ARG A 1 130 ? -1.358 -19.524 4.098 1.00 54.88 130 ARG A N 1
ATOM 1004 C CA . ARG A 1 130 ? -0.079 -19.784 4.774 1.00 54.88 130 ARG A CA 1
ATOM 1005 C C . ARG A 1 130 ? 0.276 -21.270 4.777 1.00 54.88 130 ARG A C 1
ATOM 1007 O O . ARG A 1 130 ? 1.441 -21.601 4.604 1.00 54.88 130 ARG A O 1
ATOM 1014 N N . ARG A 1 131 ? -0.696 -22.165 4.991 1.00 57.12 131 ARG A N 1
ATOM 1015 C CA . ARG A 1 131 ? -0.469 -23.617 4.919 1.00 57.12 131 ARG A CA 1
ATOM 1016 C C . ARG A 1 131 ? -0.137 -24.070 3.502 1.00 57.12 131 ARG A C 1
ATOM 1018 O O . ARG A 1 131 ? 0.774 -24.871 3.366 1.00 57.12 131 ARG A O 1
ATOM 1025 N N . ALA A 1 132 ? -0.824 -23.550 2.487 1.00 54.12 132 ALA A N 1
ATOM 1026 C CA . ALA A 1 132 ? -0.528 -23.854 1.089 1.00 54.12 132 ALA A CA 1
ATOM 1027 C C . ALA A 1 132 ? 0.893 -23.407 0.712 1.00 54.12 132 ALA A C 1
ATOM 1029 O O . ALA A 1 132 ? 1.667 -24.213 0.219 1.00 54.12 132 ALA A O 1
ATOM 1030 N N . LEU A 1 133 ? 1.280 -22.180 1.074 1.00 52.12 133 LEU A N 1
ATOM 1031 C CA . LEU A 1 133 ? 2.630 -21.655 0.840 1.00 52.12 133 LEU A CA 1
ATOM 1032 C C . LEU A 1 133 ? 3.706 -22.461 1.579 1.00 52.12 133 LEU A C 1
ATOM 1034 O O . LEU A 1 133 ? 4.747 -22.767 1.014 1.00 52.12 133 LEU A O 1
ATOM 1038 N N . LEU A 1 134 ? 3.460 -22.835 2.840 1.00 52.28 134 LEU A N 1
ATOM 1039 C CA . LEU A 1 134 ? 4.381 -23.698 3.585 1.00 52.28 134 LEU A CA 1
ATOM 1040 C C . LEU A 1 134 ? 4.465 -25.104 2.983 1.00 52.28 134 LEU A C 1
ATOM 1042 O O . LEU A 1 134 ? 5.547 -25.675 2.980 1.00 52.28 134 LEU A O 1
ATOM 1046 N N . ALA A 1 135 ? 3.362 -25.649 2.468 1.00 50.91 135 ALA A N 1
ATOM 1047 C CA . ALA A 1 135 ? 3.349 -26.945 1.797 1.00 50.91 135 ALA A CA 1
ATOM 1048 C 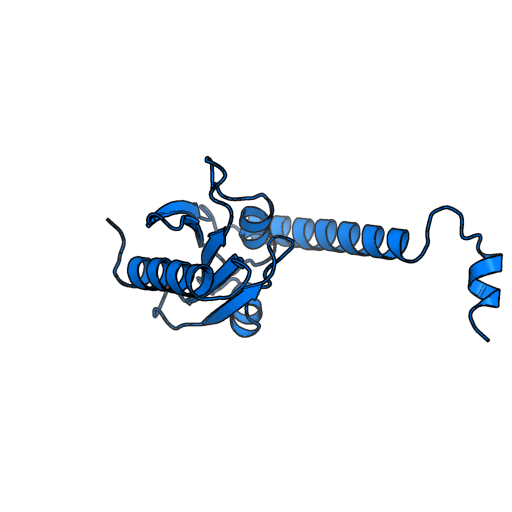C . ALA A 1 135 ? 4.094 -26.898 0.456 1.00 50.91 135 ALA A C 1
ATOM 1050 O O . ALA A 1 135 ? 4.857 -27.811 0.171 1.00 50.91 135 ALA A O 1
ATOM 1051 N N . GLU A 1 136 ? 3.946 -25.828 -0.327 1.00 47.19 136 GLU A N 1
ATOM 1052 C CA . GLU A 1 136 ? 4.712 -25.602 -1.560 1.00 47.19 136 GLU A CA 1
ATOM 1053 C C . GLU A 1 136 ? 6.208 -25.418 -1.276 1.00 47.19 136 GLU A C 1
ATOM 1055 O O . GLU A 1 136 ? 7.037 -26.016 -1.955 1.00 47.19 136 GLU A O 1
ATOM 1060 N N . VAL A 1 137 ? 6.577 -24.669 -0.229 1.00 43.75 137 VAL A N 1
ATOM 1061 C CA . VAL A 1 137 ? 7.976 -24.557 0.223 1.00 43.75 137 VAL A CA 1
ATOM 1062 C C . VAL A 1 137 ? 8.505 -25.909 0.704 1.00 43.75 137 VAL A C 1
ATOM 1064 O O . VAL A 1 137 ? 9.643 -26.259 0.415 1.00 43.75 137 VAL A O 1
ATOM 1067 N N . GLN A 1 138 ? 7.691 -26.695 1.408 1.00 34.88 138 GLN A N 1
ATOM 1068 C CA . GLN A 1 138 ? 8.085 -28.020 1.875 1.00 34.88 138 GLN A CA 1
ATOM 1069 C C . GLN A 1 138 ? 8.216 -29.028 0.721 1.00 34.88 138 GLN A C 1
ATOM 1071 O O . GLN A 1 138 ? 9.133 -29.836 0.752 1.00 34.88 138 GLN A O 1
ATOM 1076 N N . LEU A 1 139 ? 7.384 -28.936 -0.320 1.00 36.78 139 LEU A N 1
ATOM 1077 C CA . LEU A 1 139 ? 7.521 -29.695 -1.573 1.00 36.78 139 LEU A CA 1
ATOM 1078 C C . LEU A 1 139 ? 8.738 -29.245 -2.395 1.00 36.78 139 LEU A C 1
ATOM 1080 O O . LEU A 1 139 ? 9.413 -30.069 -2.998 1.00 36.78 139 LEU A O 1
ATOM 1084 N N . ALA A 1 140 ? 9.073 -27.954 -2.390 1.00 45.59 140 ALA A N 1
ATOM 1085 C CA . ALA A 1 140 ? 10.288 -27.456 -3.035 1.00 45.59 140 ALA A CA 1
ATOM 1086 C C . ALA A 1 140 ? 11.568 -27.898 -2.298 1.00 45.59 140 ALA A C 1
ATOM 1088 O O . ALA A 1 140 ? 12.600 -28.118 -2.929 1.00 45.59 140 ALA A O 1
ATOM 1089 N N . LEU A 1 141 ? 11.507 -28.032 -0.968 1.00 36.38 141 LEU A N 1
ATOM 1090 C CA . LEU A 1 141 ? 12.607 -28.525 -0.127 1.00 36.38 141 LEU A CA 1
ATOM 1091 C C . LEU A 1 141 ? 12.683 -30.059 -0.060 1.00 36.38 141 LEU A C 1
ATOM 1093 O O . LEU A 1 141 ? 13.730 -30.601 0.285 1.00 36.38 141 LEU A O 1
ATOM 1097 N N . CYS A 1 142 ? 11.596 -30.751 -0.393 1.00 39.19 142 CYS A N 1
ATOM 1098 C CA . CYS A 1 142 ? 11.524 -32.200 -0.539 1.00 39.19 142 CYS A CA 1
ATOM 1099 C C . CYS A 1 142 ? 10.972 -32.513 -1.935 1.00 39.19 142 CYS A C 1
ATOM 1101 O O . CYS A 1 142 ? 9.783 -32.829 -2.046 1.00 39.19 142 CYS A O 1
ATOM 1103 N N . PRO A 1 143 ? 11.792 -32.387 -3.000 1.00 41.97 143 PRO A N 1
ATOM 1104 C CA . PRO A 1 143 ? 11.358 -32.751 -4.343 1.00 41.97 143 PRO A CA 1
ATOM 1105 C C . PRO A 1 143 ? 10.813 -34.182 -4.325 1.00 41.97 143 PRO A C 1
ATOM 1107 O O . PRO A 1 143 ? 11.340 -35.026 -3.596 1.00 41.97 143 PRO A O 1
ATOM 1110 N N . GLU A 1 144 ? 9.751 -34.416 -5.102 1.00 51.31 144 GLU A N 1
ATOM 1111 C CA . GLU A 1 144 ? 8.831 -35.573 -5.060 1.00 51.31 144 GLU A CA 1
ATOM 1112 C C . GLU A 1 144 ? 9.490 -36.969 -5.133 1.00 51.31 144 GLU A C 1
ATOM 1114 O O . GLU A 1 144 ? 8.819 -37.972 -4.899 1.00 51.31 144 GLU A O 1
ATOM 1119 N N . ASP A 1 145 ? 10.800 -37.035 -5.364 1.00 50.50 145 ASP A N 1
ATOM 1120 C CA . ASP A 1 145 ? 11.603 -38.257 -5.399 1.00 50.50 145 ASP A CA 1
ATOM 1121 C C . ASP A 1 145 ? 12.378 -38.545 -4.100 1.00 50.50 145 ASP A C 1
ATOM 1123 O O . ASP A 1 145 ? 13.020 -39.587 -4.008 1.00 50.50 145 ASP A O 1
ATOM 1127 N N . THR A 1 146 ? 12.327 -37.671 -3.084 1.00 49.25 146 THR A N 1
ATOM 1128 C CA . THR A 1 146 ? 13.083 -37.892 -1.839 1.00 49.25 146 THR A CA 1
ATOM 1129 C C . THR A 1 146 ? 12.358 -38.907 -0.959 1.00 49.25 146 THR A C 1
ATOM 1131 O O . THR A 1 146 ? 11.375 -38.597 -0.279 1.00 49.25 146 THR A O 1
ATOM 1134 N N . THR A 1 147 ? 12.841 -40.141 -0.960 1.00 53.84 147 THR A N 1
ATOM 1135 C CA . THR A 1 147 ? 12.336 -41.186 -0.067 1.00 53.84 147 THR A CA 1
ATOM 1136 C C . THR A 1 147 ? 12.739 -40.893 1.388 1.00 53.84 147 THR A C 1
ATOM 1138 O O . THR A 1 147 ? 13.762 -40.246 1.630 1.00 53.84 147 THR A O 1
ATOM 1141 N N . PRO A 1 148 ? 11.978 -41.358 2.401 1.00 53.56 148 PRO A N 1
ATOM 1142 C CA . PRO A 1 148 ? 12.320 -41.138 3.813 1.00 53.56 148 PRO A CA 1
ATOM 1143 C C . PRO A 1 148 ? 13.754 -41.553 4.194 1.00 53.56 148 PRO A C 1
ATOM 1145 O O . PRO A 1 148 ? 14.348 -40.948 5.088 1.00 53.56 148 PRO A O 1
ATOM 1148 N N . ASP A 1 149 ? 14.324 -42.535 3.490 1.00 55.62 149 ASP A N 1
ATOM 1149 C CA . ASP A 1 149 ? 15.689 -43.028 3.702 1.00 55.62 149 ASP A CA 1
ATOM 1150 C C . ASP A 1 149 ? 16.769 -42.020 3.260 1.00 55.62 149 ASP A C 1
ATOM 1152 O O . ASP A 1 149 ? 17.839 -41.945 3.868 1.00 55.62 149 ASP A O 1
ATOM 1156 N N . GLU A 1 150 ? 16.493 -41.181 2.258 1.00 52.06 150 GLU A N 1
ATOM 1157 C CA . GLU A 1 150 ? 17.444 -40.181 1.756 1.00 52.06 150 GLU A CA 1
ATOM 1158 C C . GLU A 1 150 ? 17.570 -38.991 2.718 1.00 52.06 150 GLU A C 1
ATOM 1160 O O . GLU A 1 150 ? 18.682 -38.524 2.980 1.00 52.06 150 GLU A O 1
ATOM 1165 N N . VAL A 1 151 ? 16.469 -38.581 3.360 1.00 51.09 151 VAL A N 1
ATOM 1166 C CA . VAL A 1 151 ? 16.455 -37.511 4.379 1.00 51.09 151 VAL A CA 1
ATOM 1167 C C . VAL A 1 151 ? 17.284 -37.889 5.615 1.00 51.09 151 VAL A C 1
ATOM 1169 O O . VAL A 1 151 ? 17.956 -37.034 6.193 1.00 51.09 151 VAL A O 1
ATOM 1172 N N . MET A 1 152 ? 17.298 -39.168 6.013 1.00 48.88 152 MET A N 1
ATOM 1173 C CA . MET A 1 152 ? 18.088 -39.635 7.163 1.00 48.88 152 MET A CA 1
ATOM 1174 C C . MET A 1 152 ? 19.601 -39.674 6.898 1.00 48.88 152 MET A C 1
ATOM 1176 O O . MET A 1 152 ? 20.382 -39.591 7.844 1.00 48.88 152 MET A O 1
ATOM 1180 N N . SER A 1 153 ? 20.030 -39.761 5.636 1.00 50.62 153 SER A N 1
ATOM 1181 C CA . SER A 1 153 ? 21.454 -39.794 5.265 1.00 50.62 153 SER A CA 1
ATOM 1182 C C . SER A 1 153 ? 22.124 -38.415 5.197 1.00 50.62 153 SER A C 1
ATOM 1184 O O . SER A 1 153 ? 23.347 -38.324 5.278 1.00 50.62 153 SER A O 1
ATOM 1186 N N . MET A 1 154 ? 21.335 -37.340 5.098 1.00 48.19 154 MET A N 1
ATOM 1187 C CA . MET A 1 154 ? 21.827 -35.956 5.038 1.00 48.19 154 MET A CA 1
ATOM 1188 C C . MET A 1 154 ? 21.990 -35.297 6.418 1.00 48.19 154 MET A C 1
ATOM 1190 O O . MET A 1 154 ? 22.462 -34.166 6.502 1.00 48.19 154 MET A O 1
ATOM 1194 N N . ALA A 1 155 ? 21.593 -35.980 7.495 1.00 42.06 155 ALA A N 1
ATOM 1195 C CA . ALA A 1 155 ? 21.630 -35.474 8.868 1.00 42.06 155 ALA A CA 1
ATOM 1196 C C . ALA A 1 155 ? 22.880 -35.918 9.665 1.00 42.06 155 ALA A C 1
ATOM 1198 O O . ALA A 1 155 ? 22.800 -36.056 10.889 1.00 42.06 155 ALA A O 1
ATOM 1199 N N . VAL A 1 156 ? 24.014 -36.149 8.986 1.00 39.53 156 VAL A N 1
ATOM 1200 C CA . VAL A 1 156 ? 25.331 -36.405 9.611 1.00 39.53 156 VAL A CA 1
ATOM 1201 C C . VAL A 1 156 ? 26.222 -35.176 9.503 1.00 39.53 156 VAL A C 1
ATOM 1203 O O . VAL A 1 156 ? 26.396 -34.681 8.368 1.00 39.53 156 VAL A O 1
#

Foldseek 3Di:
DDDPLVVVQQVVQLCVQVVDPPRWKKKWKAFPVPSHTQDMWTHHPVDTDDRPSLQVQLQDLVTEMEMEMEDRDPPPDQEDDPVQVLSVLQRNNHAKYWYAYNVGDIYMDGDPDSDPVSVVVSVVVNVVVVVVVVVVVVCVVVPPPDDPVNVVVVPD

Nearest PDB structures (foldseek):
  4clc-assembly1_D-2  TM=3.720E-01  e=1.367E+00  Saccharomyces cerevisiae
  8rn6-assembly1_A  TM=3.312E-01  e=1.053E+00  Influenza B virus (B/Memphis/13/2003)
  8rna-assembly1_D  TM=3.272E-01  e=3.187E+00  Influenza B virus (B/Memphis/13/2003)
  8rn8-assembly1_A  TM=2.723E-01  e=2.622E+00  Influenza B virus (B/Memphis/13/2003)
  8rn4-assembly1_A  TM=3.515E-01  e=5.728E+00  Influenza B virus (B/Memphis/13/2003)

Organism: NCBI:txid627669

pLDDT: mean 75.68, std 18.31, range [34.88, 97.25]

Secondary structure (DSSP, 8-state):
---HHHHHHHHHHHHHHHHSTT--EEEEEEETTT--EEEEEEEBTTBPPPPHHHHHHHH-TT--EEEEEE-S---S-----HHHHHHHHH-TTEEEEEEE-TTS-EEEEE-----HHHHHHHHHHHHHHHHHHHHHHHHHHS-TT--HHHHHHT--